Protein AF-W1XVQ6-F1 (afdb_monomer_lite)

Radius of gyration: 14.85 Å; chains: 1; bounding box: 27×29×39 Å

Sequence (65 aa):
DPKVIERVEANEMPGNKIGLLNVHHRVKLLYGEGLHIRRLEPGTEIAFYIPNQRTPVASQATLLL

Foldseek 3Di:
DVVVVVCLVVVHDDDPPVVQNVQQVVLCLLAVGGWDWDCDVPDIDIDDDHDPDPPPNPPPPPPPD

Secondary structure (DSSP, 8-state):
-HHHHHHHHTT---TT-HHHHHHHHHHHHHHSS--EEEEETTEEEEE----SS---------S--

Structure (mmCIF, N/CA/C/O backbone):
data_AF-W1XVQ6-F1
#
_entry.id   AF-W1XVQ6-F1
#
loop_
_atom_site.group_PDB
_atom_site.id
_atom_site.type_symbol
_atom_site.label_atom_id
_atom_site.label_alt_id
_atom_site.label_comp_id
_atom_site.label_asym_id
_atom_site.label_entity_id
_atom_site.label_seq_id
_atom_site.pdbx_PDB_ins_code
_atom_site.Cartn_x
_atom_site.Cartn_y
_atom_site.Cartn_z
_atom_site.occupancy
_atom_site.B_iso_or_equiv
_atom_site.auth_seq_id
_atom_site.auth_comp_id
_atom_site.auth_asym_id
_atom_site.auth_atom_id
_atom_site.pdbx_PDB_model_num
ATOM 1 N N . ASP A 1 1 ? 4.700 -6.150 -14.818 1.00 55.09 1 ASP A N 1
ATOM 2 C CA . ASP A 1 1 ? 3.844 -6.905 -15.746 1.00 55.09 1 ASP A CA 1
ATOM 3 C C . ASP A 1 1 ? 2.399 -6.713 -15.291 1.00 55.09 1 ASP A C 1
ATOM 5 O O . ASP A 1 1 ? 2.142 -6.991 -14.120 1.00 55.09 1 ASP A O 1
ATOM 9 N N . PRO A 1 2 ? 1.507 -6.166 -16.137 1.00 63.88 2 PRO A N 1
ATOM 10 C CA . PRO A 1 2 ? 0.088 -5.955 -15.821 1.00 63.88 2 PRO A CA 1
ATOM 11 C C . PRO A 1 2 ? -0.593 -7.192 -15.220 1.00 63.88 2 PRO A C 1
ATOM 13 O O . PRO A 1 2 ? -1.388 -7.070 -14.293 1.00 63.88 2 PRO A O 1
ATOM 16 N N . LYS A 1 3 ? -0.172 -8.393 -15.638 1.00 65.00 3 LYS A N 1
ATOM 17 C CA . LYS A 1 3 ? -0.706 -9.679 -15.157 1.00 65.00 3 LYS A CA 1
ATOM 18 C C . LYS A 1 3 ? -0.470 -9.954 -13.673 1.00 65.00 3 LYS A C 1
ATOM 20 O O . LYS A 1 3 ? -1.100 -10.833 -13.098 1.00 65.00 3 LYS A O 1
ATOM 25 N N . VAL A 1 4 ? 0.479 -9.266 -13.044 1.00 59.44 4 VAL A N 1
ATOM 26 C CA . VAL A 1 4 ? 0.760 -9.431 -11.611 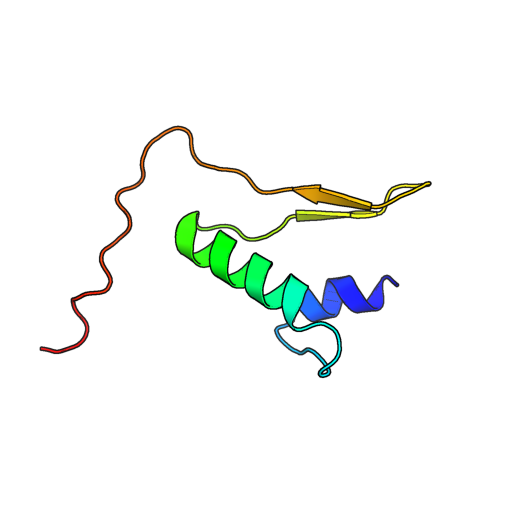1.00 59.44 4 VAL A CA 1
ATOM 27 C C . VAL A 1 4 ? -0.270 -8.691 -10.763 1.00 59.44 4 VAL A C 1
ATOM 29 O O . VAL A 1 4 ? -0.579 -9.159 -9.676 1.00 59.44 4 VAL A O 1
ATOM 32 N N . ILE A 1 5 ? -0.801 -7.574 -11.264 1.00 61.84 5 ILE A N 1
ATOM 33 C CA . ILE A 1 5 ? -1.745 -6.716 -10.540 1.00 61.84 5 ILE A CA 1
ATOM 34 C C . ILE A 1 5 ? -3.108 -7.413 -10.457 1.00 61.84 5 ILE A C 1
ATOM 36 O O . ILE A 1 5 ? -3.610 -7.623 -9.360 1.00 61.84 5 ILE A O 1
ATOM 40 N N . GLU A 1 6 ? -3.630 -7.906 -11.584 1.00 64.94 6 GLU A N 1
ATOM 41 C CA . GLU A 1 6 ? -4.884 -8.682 -11.625 1.00 64.94 6 GLU A CA 1
ATOM 42 C C . GLU A 1 6 ? -4.849 -9.934 -10.739 1.00 64.94 6 GLU A C 1
ATOM 44 O O . GLU A 1 6 ? -5.844 -10.299 -10.123 1.00 64.94 6 GLU A O 1
ATOM 49 N N . ARG A 1 7 ? -3.691 -10.592 -10.633 1.00 62.59 7 ARG A N 1
ATOM 50 C CA . ARG A 1 7 ? -3.532 -11.808 -9.821 1.00 62.59 7 ARG A CA 1
ATOM 51 C C . ARG A 1 7 ? -3.508 -11.549 -8.318 1.00 62.59 7 ARG A C 1
ATOM 53 O O . ARG A 1 7 ? -3.922 -12.412 -7.553 1.00 62.59 7 ARG A O 1
ATOM 60 N N . VAL A 1 8 ? -3.026 -10.380 -7.892 1.00 59.34 8 VAL A N 1
ATOM 61 C CA . VAL A 1 8 ? -3.108 -9.968 -6.482 1.00 59.34 8 VAL A CA 1
ATOM 62 C C . VAL A 1 8 ? -4.562 -9.667 -6.108 1.00 59.34 8 VAL A C 1
ATOM 64 O O . VAL A 1 8 ? -5.005 -10.098 -5.051 1.00 59.34 8 VAL A O 1
ATOM 67 N N . GLU A 1 9 ? -5.318 -9.022 -6.999 1.00 60.44 9 GLU A N 1
ATOM 68 C CA . GLU A 1 9 ? -6.756 -8.759 -6.815 1.00 60.44 9 GLU A CA 1
ATOM 69 C C . GLU A 1 9 ? -7.600 -10.052 -6.815 1.00 60.44 9 GLU A C 1
ATOM 71 O O . GLU A 1 9 ? -8.598 -10.150 -6.103 1.00 60.44 9 GLU A O 1
ATOM 76 N N . ALA A 1 10 ? -7.185 -11.071 -7.576 1.00 62.41 10 ALA A N 1
ATOM 77 C CA . ALA A 1 10 ? -7.919 -12.328 -7.749 1.00 62.41 10 ALA A CA 1
ATOM 78 C C . ALA A 1 10 ? -7.624 -13.423 -6.699 1.00 62.41 10 ALA A C 1
ATOM 80 O O . ALA A 1 10 ? -8.149 -14.526 -6.829 1.00 62.41 10 ALA A O 1
ATOM 81 N N . ASN A 1 11 ? -6.797 -13.172 -5.674 1.00 57.19 11 ASN A N 1
ATOM 82 C CA . ASN A 1 11 ? -6.392 -14.171 -4.660 1.00 57.19 11 ASN A CA 1
ATOM 83 C C . ASN A 1 11 ? -5.723 -15.457 -5.203 1.00 57.19 11 ASN A C 1
ATOM 85 O O . ASN A 1 11 ? -5.512 -16.413 -4.456 1.00 57.19 11 ASN A O 1
ATOM 89 N N . GLU A 1 12 ? -5.317 -15.482 -6.471 1.00 56.19 12 GLU A N 1
ATOM 90 C CA . GLU A 1 12 ? -4.590 -16.596 -7.076 1.00 56.19 12 GLU A CA 1
ATOM 91 C C . GLU A 1 12 ? -3.155 -16.170 -7.378 1.00 56.19 12 GLU A C 1
ATOM 93 O O . GLU A 1 12 ? -2.911 -15.349 -8.266 1.00 56.19 12 GLU A O 1
ATOM 98 N N . MET A 1 13 ? -2.169 -16.749 -6.681 1.00 53.84 13 MET A N 1
ATOM 99 C CA . MET A 1 13 ? -0.762 -16.492 -7.000 1.00 53.84 13 MET A CA 1
ATOM 100 C C . MET A 1 13 ? 0.106 -17.757 -7.125 1.00 53.84 13 MET A C 1
ATOM 102 O O . MET A 1 13 ? 0.094 -18.606 -6.235 1.00 53.84 13 MET A O 1
ATOM 106 N N . PRO A 1 14 ? 0.941 -17.848 -8.186 1.00 44.50 14 PRO A N 1
ATOM 107 C CA . PRO A 1 14 ? 2.044 -18.803 -8.281 1.00 44.50 14 PRO A CA 1
ATOM 108 C C . PRO A 1 14 ? 3.173 -18.440 -7.297 1.00 44.50 14 PRO A C 1
ATOM 110 O O . PRO A 1 14 ? 3.404 -17.269 -6.992 1.00 44.50 14 PRO A O 1
ATOM 113 N N . GLY A 1 15 ? 3.898 -19.454 -6.813 1.00 50.84 15 GLY A N 1
ATOM 114 C CA . GLY A 1 15 ? 4.741 -19.426 -5.603 1.00 50.84 15 GLY A CA 1
ATOM 115 C C . GLY A 1 15 ? 5.922 -18.440 -5.519 1.00 50.84 15 GLY A C 1
ATOM 116 O O . GLY A 1 15 ? 6.655 -18.484 -4.538 1.00 50.84 15 GLY A O 1
ATOM 117 N N . ASN A 1 16 ? 6.124 -17.531 -6.479 1.00 55.12 16 ASN A N 1
ATOM 118 C CA . ASN A 1 16 ? 7.254 -16.588 -6.503 1.00 55.12 16 AS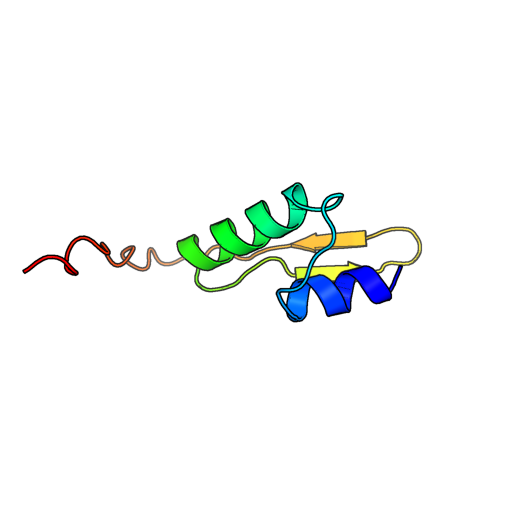N A CA 1
ATOM 119 C C . ASN A 1 16 ? 6.925 -15.147 -6.045 1.00 55.12 16 ASN A C 1
ATOM 121 O O . ASN A 1 16 ? 7.784 -14.270 -6.145 1.00 55.12 16 ASN A O 1
ATOM 125 N N . LYS A 1 17 ? 5.708 -14.871 -5.542 1.00 57.38 17 LYS A N 1
ATOM 126 C CA . LYS A 1 17 ? 5.268 -13.524 -5.095 1.00 57.38 17 LYS A CA 1
ATOM 127 C C . LYS A 1 17 ? 4.551 -13.500 -3.734 1.00 57.38 17 LYS A C 1
ATOM 129 O O . LYS A 1 17 ? 3.782 -12.587 -3.448 1.00 57.38 17 LYS A O 1
ATOM 134 N N . ILE A 1 18 ? 4.866 -14.460 -2.862 1.00 73.31 18 ILE A N 1
ATOM 135 C CA . ILE A 1 18 ? 4.273 -14.600 -1.516 1.00 73.31 18 ILE A CA 1
ATOM 136 C C . ILE A 1 18 ? 4.480 -13.339 -0.651 1.00 73.31 18 ILE A C 1
ATOM 138 O O . ILE A 1 18 ? 3.599 -12.960 0.114 1.00 73.31 18 ILE A O 1
ATOM 142 N N . GLY A 1 19 ? 5.624 -12.656 -0.788 1.00 81.56 19 GLY A N 1
ATOM 143 C CA . GLY A 1 19 ? 5.965 -11.495 0.043 1.00 81.56 19 GLY A CA 1
ATOM 144 C C . GLY A 1 19 ? 4.983 -10.327 -0.087 1.00 81.56 19 GLY A C 1
ATOM 145 O O . GLY A 1 19 ? 4.487 -9.833 0.921 1.00 81.56 19 GLY A O 1
ATOM 146 N N . LEU A 1 20 ? 4.659 -9.911 -1.316 1.00 86.00 20 LEU A N 1
ATOM 147 C CA . LEU A 1 20 ? 3.773 -8.764 -1.546 1.00 86.00 20 LEU A CA 1
ATOM 148 C C . LEU A 1 20 ? 2.329 -9.069 -1.129 1.00 86.00 20 LEU A C 1
ATOM 150 O O . LEU A 1 20 ? 1.670 -8.220 -0.532 1.00 86.00 20 LEU A O 1
ATOM 154 N N . LEU A 1 21 ? 1.876 -10.302 -1.376 1.00 83.69 21 LEU A N 1
ATOM 155 C CA . LEU A 1 21 ? 0.560 -10.772 -0.949 1.00 83.69 21 LEU A CA 1
ATOM 156 C C . LEU A 1 21 ? 0.441 -10.788 0.583 1.00 83.69 21 LEU A C 1
ATOM 158 O O . LEU A 1 21 ? -0.548 -10.312 1.132 1.00 83.69 21 LEU A O 1
ATOM 162 N N . ASN A 1 22 ? 1.482 -11.242 1.287 1.00 87.62 22 ASN A N 1
ATOM 163 C CA . ASN A 1 22 ? 1.517 -11.211 2.751 1.00 87.62 22 ASN A CA 1
ATOM 164 C C . ASN A 1 22 ? 1.416 -9.789 3.310 1.00 87.62 22 ASN A C 1
ATOM 166 O O . ASN A 1 22 ? 0.730 -9.573 4.310 1.00 87.62 22 ASN A O 1
ATOM 170 N N . VAL A 1 23 ? 2.086 -8.822 2.680 1.00 90.44 23 VAL A N 1
ATOM 171 C CA . VAL A 1 23 ? 1.970 -7.416 3.083 1.00 90.44 23 VAL A CA 1
ATOM 172 C C . VAL A 1 23 ? 0.550 -6.913 2.823 1.00 90.44 23 VAL A C 1
ATOM 174 O O . VAL A 1 23 ? -0.060 -6.379 3.744 1.00 90.44 23 VAL A O 1
ATOM 177 N N . HIS A 1 24 ? -0.015 -7.150 1.634 1.00 90.00 24 HIS A N 1
ATOM 178 C CA . HIS A 1 24 ? -1.389 -6.748 1.311 1.00 90.00 24 HIS A CA 1
ATOM 179 C C . HIS A 1 24 ? -2.407 -7.314 2.314 1.00 90.00 24 HIS A C 1
ATOM 181 O O . HIS A 1 24 ? -3.200 -6.555 2.869 1.00 90.00 24 HIS A O 1
ATOM 187 N N . HIS A 1 25 ? -2.338 -8.614 2.624 1.00 89.12 25 HIS A N 1
ATOM 188 C CA . HIS A 1 25 ? -3.225 -9.245 3.604 1.00 89.12 25 HIS A CA 1
ATOM 189 C C . HIS A 1 25 ? -3.079 -8.639 5.001 1.00 89.12 25 HIS A C 1
ATOM 191 O O . HIS A 1 25 ? -4.083 -8.346 5.644 1.00 89.12 25 HIS A O 1
ATOM 197 N N . ARG A 1 26 ? -1.851 -8.418 5.484 1.00 91.81 26 ARG A N 1
ATOM 198 C CA . ARG A 1 26 ? -1.631 -7.863 6.830 1.00 91.81 26 ARG A CA 1
ATOM 199 C C . ARG A 1 26 ? -2.112 -6.425 6.952 1.00 91.81 26 ARG A C 1
ATOM 201 O O . ARG A 1 26 ? -2.747 -6.093 7.945 1.00 91.81 26 ARG A O 1
ATOM 208 N N . VAL A 1 27 ? -1.840 -5.594 5.951 1.00 91.00 27 VAL A N 1
ATOM 209 C CA . VAL A 1 27 ? -2.309 -4.203 5.925 1.00 91.00 27 VAL A CA 1
ATOM 210 C C . VAL A 1 27 ? -3.840 -4.173 5.905 1.00 91.00 27 VAL A C 1
ATOM 212 O O . VAL A 1 27 ? -4.433 -3.501 6.745 1.00 91.00 27 VAL A O 1
ATOM 215 N N . LYS A 1 28 ? -4.481 -5.005 5.071 1.00 88.81 28 LYS A N 1
ATOM 216 C CA . LYS A 1 28 ? -5.946 -5.135 5.024 1.00 88.81 28 LYS A CA 1
ATOM 217 C C . LYS A 1 28 ? -6.548 -5.596 6.347 1.00 88.81 28 LYS A C 1
ATOM 219 O O . LYS A 1 28 ? -7.563 -5.057 6.772 1.00 88.81 28 LYS A O 1
ATOM 224 N N . LEU A 1 29 ? -5.920 -6.557 7.022 1.00 87.88 29 LEU A N 1
ATOM 225 C CA . LEU A 1 29 ? -6.365 -7.022 8.339 1.00 87.88 29 LEU A CA 1
ATOM 226 C C . LEU A 1 29 ? -6.247 -5.936 9.416 1.00 87.88 29 LEU A C 1
ATOM 228 O O . LEU A 1 29 ? -7.110 -5.847 10.283 1.00 87.88 29 LEU A O 1
ATOM 232 N N . LEU A 1 30 ? -5.186 -5.126 9.378 1.00 88.38 30 LEU A N 1
ATOM 233 C CA . LEU A 1 30 ? -4.922 -4.104 10.394 1.00 88.38 30 LEU A CA 1
ATOM 234 C C . LEU A 1 30 ? -5.723 -2.817 10.176 1.00 88.38 30 LEU A C 1
ATOM 236 O O . LEU A 1 30 ? -6.134 -2.188 11.149 1.00 88.38 30 LEU A O 1
ATOM 240 N N . TYR A 1 31 ? -5.923 -2.417 8.921 1.00 88.88 31 TYR A N 1
ATOM 241 C CA . TYR A 1 31 ? -6.437 -1.090 8.569 1.00 88.88 31 TYR A CA 1
ATOM 242 C C . TYR A 1 31 ? -7.718 -1.124 7.724 1.00 88.88 31 TYR A C 1
ATOM 244 O O . TYR A 1 31 ? -8.273 -0.072 7.425 1.00 88.88 31 TYR A O 1
ATOM 252 N N . GLY A 1 32 ? -8.217 -2.311 7.364 1.00 88.31 32 GLY A N 1
ATOM 253 C CA . GLY A 1 32 ? -9.438 -2.512 6.571 1.00 88.31 32 GLY A CA 1
ATOM 254 C C . GLY A 1 32 ? -9.222 -2.478 5.055 1.00 88.31 32 GLY A C 1
ATOM 255 O O . GLY A 1 32 ? -10.027 -3.034 4.309 1.00 88.31 32 GLY A O 1
ATOM 256 N N . GLU A 1 33 ? -8.110 -1.905 4.596 1.00 89.06 33 GLU A N 1
ATOM 257 C CA . GLU A 1 33 ? -7.745 -1.773 3.184 1.00 89.06 33 GLU A CA 1
ATOM 258 C C . GLU A 1 33 ? -6.310 -2.258 2.939 1.00 89.06 33 GLU A C 1
ATOM 260 O O . GLU A 1 33 ? -5.461 -2.172 3.822 1.00 89.06 33 GLU A O 1
ATOM 265 N N . GLY A 1 34 ? -6.053 -2.843 1.768 1.00 90.69 34 GLY A N 1
ATOM 266 C CA . GLY A 1 34 ? -4.748 -3.404 1.417 1.00 90.69 34 GLY A CA 1
ATOM 267 C C . GLY A 1 34 ? -3.787 -2.387 0.796 1.00 90.69 34 GLY A C 1
ATOM 268 O O . GLY A 1 34 ? -3.912 -1.179 0.959 1.00 90.69 34 GLY A O 1
ATOM 269 N N . LEU A 1 35 ? -2.790 -2.893 0.069 1.00 93.12 35 LEU A N 1
ATOM 270 C CA . LEU A 1 35 ? -1.872 -2.053 -0.706 1.00 93.12 35 LEU A CA 1
ATOM 271 C C . LEU A 1 35 ? -2.541 -1.509 -1.975 1.00 93.12 35 LEU A C 1
ATOM 273 O O . LEU A 1 35 ? -3.113 -2.284 -2.738 1.00 93.12 35 LEU A O 1
ATOM 277 N N . HIS A 1 36 ? -2.330 -0.227 -2.261 1.00 92.69 36 HIS A N 1
ATOM 278 C CA . HIS A 1 36 ? -2.556 0.393 -3.564 1.00 92.69 36 HIS A CA 1
ATOM 279 C C . HIS A 1 36 ? -1.263 0.359 -4.371 1.00 92.69 36 HIS A C 1
ATOM 281 O O . HIS A 1 36 ? -0.219 0.802 -3.890 1.00 92.69 36 HIS A O 1
ATOM 287 N N . ILE A 1 37 ? -1.323 -0.150 -5.601 1.00 91.50 37 ILE A N 1
ATOM 288 C CA . ILE A 1 37 ? -0.157 -0.256 -6.480 1.00 91.50 37 ILE A CA 1
ATOM 289 C C . ILE A 1 37 ? -0.467 0.447 -7.795 1.00 91.50 37 ILE A C 1
ATOM 291 O O . ILE A 1 37 ? -1.393 0.065 -8.508 1.00 91.50 37 ILE A O 1
ATOM 295 N N . ARG A 1 38 ? 0.341 1.449 -8.143 1.00 91.31 38 ARG A N 1
ATOM 296 C CA . ARG A 1 38 ? 0.209 2.210 -9.387 1.00 91.31 38 ARG A CA 1
ATOM 297 C C . ARG A 1 38 ? 1.508 2.167 -10.178 1.00 91.31 38 ARG A C 1
ATOM 299 O O . ARG A 1 38 ? 2.583 2.468 -9.665 1.00 91.31 38 ARG A O 1
ATOM 306 N N . ARG A 1 39 ? 1.417 1.794 -11.455 1.00 91.00 39 ARG A N 1
ATOM 307 C CA . ARG A 1 39 ? 2.557 1.841 -12.376 1.00 91.00 39 ARG A CA 1
ATOM 308 C C . ARG A 1 39 ? 2.837 3.298 -12.754 1.00 91.00 39 ARG A C 1
ATOM 310 O O . ARG A 1 39 ? 1.916 4.008 -13.145 1.00 91.00 39 ARG A O 1
ATOM 317 N N . LEU A 1 40 ? 4.092 3.717 -12.640 1.00 93.25 40 LEU A N 1
ATOM 318 C CA . LEU A 1 40 ? 4.576 5.022 -13.085 1.00 93.25 40 LEU A CA 1
ATOM 319 C C . LEU A 1 40 ? 5.571 4.814 -14.230 1.00 93.25 40 LEU A C 1
ATOM 321 O O . LEU A 1 40 ? 6.134 3.729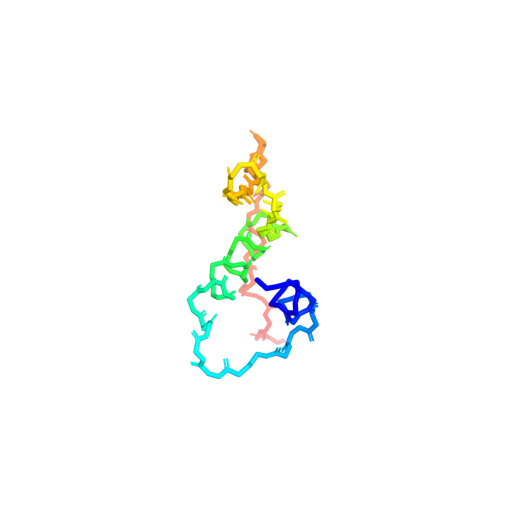 -14.379 1.00 93.25 40 LEU A O 1
ATOM 325 N N . GLU A 1 41 ? 5.811 5.848 -15.029 1.00 89.69 41 GLU A N 1
ATOM 326 C CA . GLU A 1 41 ? 6.857 5.823 -16.051 1.00 89.69 41 GLU A CA 1
ATOM 327 C C . GLU A 1 41 ? 7.838 6.989 -15.815 1.00 89.69 41 GLU A C 1
ATOM 329 O O . GLU A 1 41 ? 7.489 8.133 -16.110 1.00 89.69 41 GLU A O 1
ATOM 334 N N . PRO A 1 42 ? 9.045 6.724 -15.257 1.00 91.00 42 PRO A N 1
ATOM 335 C CA . PRO A 1 42 ? 9.536 5.431 -14.756 1.00 91.00 42 PRO A CA 1
ATOM 336 C C . PRO A 1 42 ? 9.072 5.115 -13.317 1.00 91.00 42 PRO A C 1
ATOM 338 O O . PRO A 1 42 ? 9.066 5.986 -12.450 1.00 91.00 42 PRO A O 1
ATOM 341 N N . GLY A 1 43 ? 8.769 3.842 -13.029 1.00 93.06 43 GLY A N 1
ATOM 342 C CA . GLY A 1 43 ? 8.693 3.313 -11.659 1.00 93.06 43 GLY A CA 1
ATOM 343 C C . GLY A 1 43 ? 7.386 2.621 -11.259 1.00 93.06 43 GLY A C 1
ATOM 344 O O . GLY A 1 43 ? 6.581 2.167 -12.071 1.00 93.06 43 GLY A O 1
ATOM 345 N N . THR A 1 44 ? 7.191 2.447 -9.955 1.00 94.38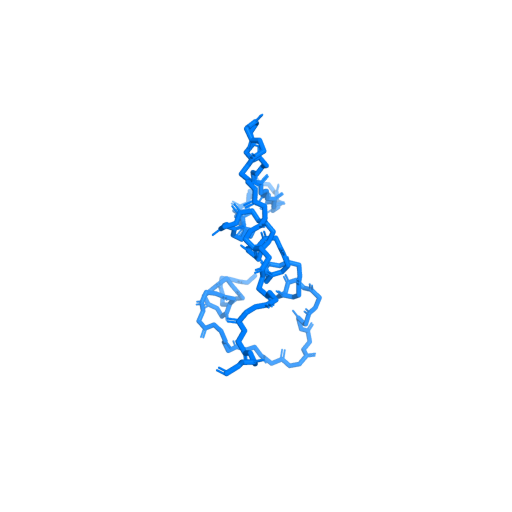 44 THR A N 1
ATOM 346 C CA . THR A 1 44 ? 5.969 1.882 -9.366 1.00 94.38 44 THR A CA 1
ATOM 347 C C . THR A 1 44 ? 5.770 2.505 -7.996 1.00 94.38 44 THR A C 1
ATOM 349 O O . THR A 1 44 ? 6.675 2.488 -7.167 1.00 94.38 44 THR A O 1
ATOM 352 N N . GLU A 1 45 ? 4.589 3.056 -7.772 1.00 94.69 45 GLU A N 1
ATOM 353 C CA . GLU A 1 45 ? 4.151 3.557 -6.478 1.00 94.69 45 GLU A CA 1
ATOM 354 C C . GLU A 1 45 ? 3.415 2.442 -5.732 1.00 94.69 45 GLU A C 1
ATOM 356 O O . GLU A 1 45 ? 2.592 1.732 -6.316 1.00 94.69 45 GLU A O 1
ATOM 361 N N . ILE A 1 46 ? 3.727 2.290 -4.444 1.00 94.56 46 ILE A N 1
ATOM 362 C CA . ILE A 1 46 ? 3.044 1.380 -3.525 1.00 94.56 46 ILE A CA 1
ATOM 363 C C . ILE A 1 46 ? 2.688 2.184 -2.277 1.00 94.56 46 ILE A C 1
ATOM 365 O O . ILE A 1 46 ? 3.579 2.741 -1.637 1.00 94.56 46 ILE A O 1
ATOM 369 N N . ALA A 1 47 ? 1.405 2.242 -1.933 1.00 95.69 47 ALA A N 1
ATOM 370 C CA . ALA A 1 47 ? 0.902 3.024 -0.807 1.00 95.69 47 ALA A CA 1
ATOM 371 C C . ALA A 1 47 ? -0.168 2.258 -0.016 1.00 95.69 47 ALA A C 1
ATOM 373 O O . ALA A 1 47 ? -0.811 1.351 -0.535 1.00 95.69 47 ALA A O 1
ATOM 374 N N . PHE A 1 48 ? -0.360 2.637 1.244 1.00 95.06 48 PHE A N 1
ATOM 375 C CA . PHE A 1 48 ? -1.500 2.253 2.076 1.00 95.06 48 PHE A CA 1
ATOM 376 C C . PHE A 1 48 ? -1.793 3.383 3.060 1.00 95.06 48 PHE A C 1
ATOM 378 O O . PHE A 1 48 ? -0.913 4.199 3.352 1.00 95.06 48 PHE A O 1
ATOM 385 N N . TYR A 1 49 ? -3.016 3.428 3.574 1.00 92.50 49 TYR A N 1
ATOM 386 C CA . TYR A 1 49 ? -3.464 4.499 4.454 1.00 92.50 49 TYR A CA 1
ATOM 387 C C . TYR A 1 49 ? -3.694 3.978 5.868 1.00 92.50 49 TYR A C 1
ATOM 389 O O . TYR A 1 49 ? -4.289 2.924 6.075 1.00 92.50 49 TYR A O 1
ATOM 397 N N . ILE A 1 50 ? -3.215 4.738 6.852 1.00 89.94 50 ILE A N 1
ATOM 398 C CA . ILE A 1 50 ? -3.469 4.481 8.268 1.00 89.94 50 ILE A CA 1
ATOM 399 C C . ILE A 1 50 ? -4.536 5.485 8.719 1.00 89.94 50 ILE A C 1
ATOM 401 O O . ILE A 1 50 ? -4.282 6.692 8.653 1.00 89.94 50 ILE A O 1
ATOM 405 N N . PRO A 1 51 ? -5.719 5.032 9.170 1.00 85.00 51 PRO A N 1
ATOM 406 C CA . PRO A 1 51 ? -6.741 5.924 9.700 1.00 85.00 51 PRO A CA 1
ATOM 407 C C . PRO A 1 51 ? -6.197 6.750 10.870 1.00 85.00 51 PRO A C 1
ATOM 409 O O . PRO A 1 51 ? -5.587 6.217 11.796 1.00 85.00 51 PRO A O 1
ATOM 412 N N . ASN A 1 52 ? -6.437 8.063 10.850 1.00 81.69 52 ASN A N 1
ATOM 413 C CA . ASN A 1 52 ? -5.955 8.966 11.904 1.00 81.69 52 ASN A CA 1
ATOM 414 C C . ASN A 1 52 ? -6.769 8.844 13.210 1.00 81.69 52 ASN A C 1
ATOM 416 O O . ASN A 1 52 ? -6.383 9.354 14.260 1.00 81.69 52 ASN A O 1
ATOM 420 N N . GLN A 1 53 ? -7.909 8.153 13.154 1.00 72.31 53 GLN A N 1
ATOM 421 C CA . GLN A 1 53 ? -8.661 7.727 14.325 1.00 72.31 53 GLN A CA 1
ATOM 422 C C . GLN A 1 53 ? -8.3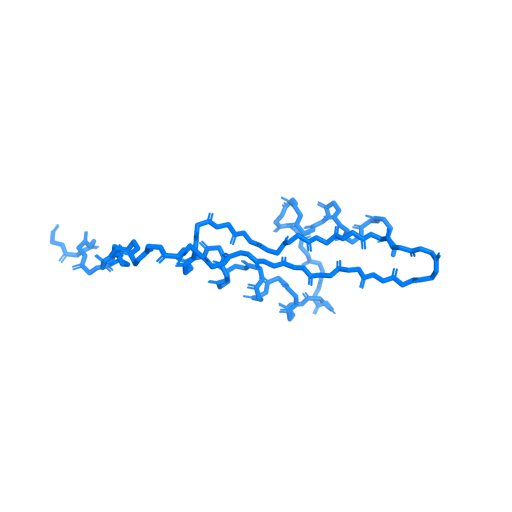10 6.269 14.606 1.00 72.31 53 GLN A C 1
ATOM 424 O O . GLN A 1 53 ? -8.363 5.439 13.702 1.00 72.31 53 GLN A O 1
ATOM 429 N N . ARG A 1 54 ? -7.966 5.942 15.858 1.00 60.41 54 ARG A N 1
ATOM 430 C CA . ARG A 1 54 ? -7.823 4.544 16.278 1.00 60.41 54 ARG A CA 1
ATOM 431 C C . ARG A 1 54 ? -9.191 3.879 16.175 1.00 60.41 54 ARG A C 1
ATOM 433 O O . ARG A 1 54 ? -9.980 3.957 17.114 1.00 60.41 54 ARG A O 1
ATOM 440 N N . THR A 1 55 ? -9.479 3.224 15.060 1.00 55.75 55 THR A N 1
ATOM 441 C CA . THR A 1 55 ? -10.512 2.194 15.036 1.00 55.75 55 THR A CA 1
ATOM 442 C C . THR A 1 55 ? -10.056 1.132 16.035 1.00 55.75 55 THR A C 1
ATOM 444 O O . THR A 1 55 ? -8.927 0.645 15.911 1.00 55.75 55 THR A O 1
ATOM 447 N N . PRO A 1 56 ? -10.846 0.808 17.075 1.00 57.69 56 PRO A N 1
ATOM 448 C CA . PRO A 1 56 ? -10.506 -0.296 17.953 1.00 57.69 56 PRO A CA 1
ATOM 449 C C . PRO A 1 56 ? -10.343 -1.521 17.064 1.00 57.69 56 PRO A C 1
ATOM 451 O O . PRO A 1 56 ? -11.264 -1.866 16.322 1.00 57.69 56 PRO A O 1
ATOM 454 N N . VAL A 1 57 ? -9.160 -2.135 17.083 1.00 59.31 57 VAL A N 1
ATOM 455 C CA . VAL A 1 57 ? -8.955 -3.415 16.410 1.00 59.31 57 VAL A CA 1
ATOM 456 C C . VAL A 1 57 ? -10.005 -4.337 17.008 1.00 59.31 57 VAL A C 1
ATOM 458 O O . VAL A 1 57 ? -9.988 -4.571 18.219 1.00 59.31 57 VAL A O 1
ATOM 461 N N . ALA A 1 58 ? -10.976 -4.769 16.202 1.00 54.50 58 ALA A N 1
ATOM 462 C CA . ALA A 1 58 ? -11.955 -5.736 16.654 1.00 54.50 58 ALA A CA 1
ATOM 463 C C . ALA A 1 58 ? -11.159 -6.972 17.075 1.00 54.50 58 ALA A C 1
ATOM 465 O O . ALA A 1 58 ? -10.583 -7.670 16.242 1.00 54.50 58 ALA A O 1
ATOM 466 N N . SER A 1 59 ? -11.047 -7.174 18.386 1.00 48.62 59 SER A N 1
ATOM 467 C CA . SER A 1 59 ? -10.473 -8.371 18.969 1.00 48.62 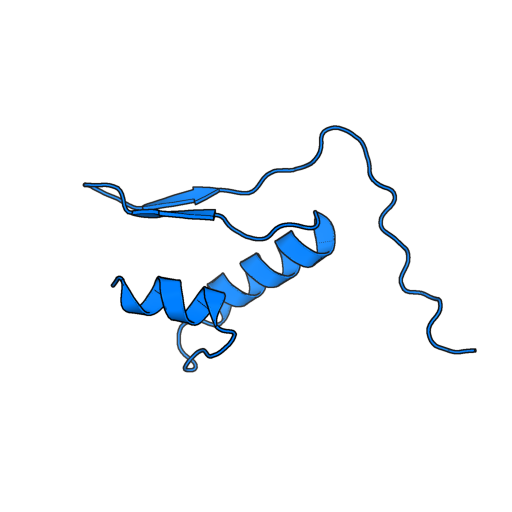59 SER A CA 1
ATOM 468 C C . SER A 1 59 ? -11.290 -9.547 18.446 1.00 48.62 59 SER A C 1
ATOM 470 O O . SER A 1 59 ? -12.392 -9.803 18.925 1.00 48.62 59 SER A O 1
ATOM 472 N N . GLN A 1 60 ? -10.784 -10.259 17.438 1.00 52.38 60 GLN A N 1
ATOM 473 C CA . GLN A 1 60 ? -11.315 -11.566 17.059 1.00 52.38 60 GLN A CA 1
ATOM 474 C C . GLN A 1 60 ? -10.866 -12.614 18.089 1.00 52.38 60 GLN A C 1
ATOM 476 O O . GLN A 1 60 ? -10.212 -13.597 17.763 1.00 52.38 60 GLN A O 1
ATOM 481 N N . ALA A 1 61 ? -11.220 -12.388 19.354 1.00 50.66 61 ALA A N 1
ATOM 482 C CA . ALA A 1 61 ? -11.131 -13.364 20.434 1.00 50.66 61 ALA A CA 1
ATOM 483 C C . ALA A 1 61 ? -12.529 -13.873 20.834 1.00 50.66 61 ALA A C 1
ATOM 485 O O . ALA A 1 61 ? -12.761 -14.237 21.982 1.00 50.66 61 ALA A O 1
ATOM 486 N N . THR A 1 62 ? -13.492 -13.886 19.906 1.00 45.69 62 THR A N 1
ATOM 487 C CA . THR A 1 62 ? -14.837 -14.430 20.162 1.00 45.69 62 THR A CA 1
ATOM 488 C C . THR A 1 62 ? -15.338 -15.239 18.970 1.00 45.69 62 THR A C 1
ATOM 490 O O . THR A 1 62 ? -16.339 -14.912 18.345 1.00 45.69 62 THR A O 1
ATOM 493 N N . LEU A 1 63 ? -14.613 -16.307 18.636 1.00 45.41 63 LEU A N 1
ATOM 494 C CA . LEU A 1 63 ? -15.136 -17.376 17.779 1.00 45.41 63 LEU A CA 1
ATOM 495 C C . LEU A 1 63 ? -14.770 -18.764 18.326 1.00 45.41 63 LEU A C 1
ATOM 497 O O . LEU A 1 63 ? -14.441 -19.670 17.572 1.00 45.41 63 LEU A O 1
ATOM 501 N N . LEU A 1 64 ? -14.800 -18.899 19.656 1.00 44.56 64 LEU A N 1
ATOM 502 C CA . LEU A 1 64 ? -14.743 -20.167 20.389 1.00 44.56 64 LEU A CA 1
ATOM 503 C C . LEU A 1 64 ? -15.555 -20.038 21.693 1.00 44.56 64 LEU A C 1
ATOM 505 O O . LEU A 1 64 ? -14.976 -19.991 22.776 1.00 44.56 64 LEU A O 1
ATOM 509 N N . LEU A 1 65 ? -16.881 -19.929 21.579 1.00 42.81 65 LEU A N 1
ATOM 510 C CA . LEU A 1 65 ? -17.849 -20.331 22.608 1.00 42.81 65 LEU A CA 1
ATOM 511 C C . LEU A 1 65 ? -19.064 -20.944 21.912 1.00 42.81 65 LEU A C 1
ATOM 513 O O . LEU A 1 65 ? -19.526 -20.326 20.926 1.00 42.81 65 LEU A O 1
#

pLDDT: mean 74.1, std 17.72, range [42.81, 95.69]

Organism: NCBI:txid408170